Protein AF-A0A6G2DPI1-F1 (afdb_monomer)

pLDDT: mean 90.03, std 9.77, range [59.72, 97.75]

Mean predicted aligned error: 3.91 Å

Nearest PDB structures (foldseek):
  6oyc-assembly2_B  TM=9.496E-01  e=3.171E-04  Streptococcus agalactiae 2603V/R
  2p1a-assembly1_B  TM=3.253E-01  e=4.816E+00  Bacillus cereus ATCC 10987
  7kzi-assembly2_B  TM=3.869E-01  e=9.428E+00  Escherichia coli K-12
  7a1g-assembly1_H  TM=2.321E-01  e=6.024E+00  Saccharomyces cerevisiae S288C

Solvent-accessible surface area (backbone atoms only — not comparable to full-atom values): 5007 Å² total; per-residue (Å²): 83,72,58,78,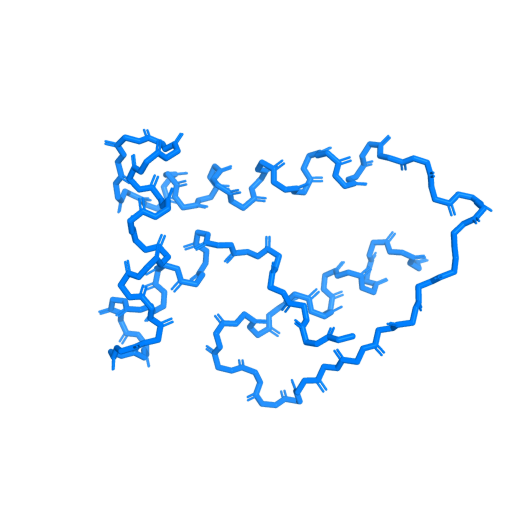57,36,50,17,56,22,26,56,35,22,76,76,78,37,84,76,60,31,71,64,33,42,52,53,38,36,74,74,62,71,42,86,47,74,65,38,22,50,50,50,22,43,58,47,48,57,54,59,74,68,54,89,56,92,89,62,84,85,78,80,42,73,60,92,86,35,84,58,40,68,55,32,62,61,54,51,49,67,70,78,105

Secondary structure (DSSP, 8-state):
------HHHHHHHHHHT-TTS-HHHHHHHHHHHS--SHHHHHHHHHHHHHHHTTS--TT--------TT-SS-TTHHHHHHHHH-

Sequence (85 aa):
GKPLANLGTIASRGRLDAPGVSNLAFDCLIHHTGGTSSQDMTELDQRFWKIFKQANFSKTTFGLSYMKDEEMDPQAYEQLVSYLC

InterPro domains:
  IPR022267 Accessory Sec system protein Asp2 [PF16929] (1-84)

Organism: Streptococcus pneumoniae (NCBI:txid1313)

Foldseek 3Di:
DADDLQLLQLLVCCVPPNVPSDPPSVVVLCVPQVDNDNVSSVVSSVVRVVVVLPDDCVPPDDDDDHDCPDSRHNCRVVVVVVRVD

Structure (mmCIF, N/CA/C/O backbone):
data_AF-A0A6G2DPI1-F1
#
_entry.id   AF-A0A6G2DPI1-F1
#
loop_
_atom_site.group_PDB
_atom_site.id
_atom_site.type_symbol
_atom_site.label_atom_id
_atom_site.label_alt_id
_atom_site.label_comp_id
_atom_site.label_asym_id
_atom_site.label_entity_id
_atom_site.label_seq_id
_atom_site.pdbx_PDB_ins_code
_atom_site.Cartn_x
_atom_site.Cartn_y
_atom_site.Cartn_z
_atom_site.occupancy
_atom_site.B_iso_or_equiv
_atom_site.auth_seq_id
_atom_site.auth_comp_id
_atom_site.auth_asym_id
_atom_site.auth_atom_id
_atom_site.pdbx_PDB_model_num
ATOM 1 N N . GLY A 1 1 ? -14.670 -0.688 2.520 1.00 83.62 1 GLY A N 1
ATOM 2 C CA . GLY A 1 1 ? -14.492 -0.647 1.054 1.00 83.62 1 GLY A CA 1
ATOM 3 C C . GLY A 1 1 ? -13.133 -1.218 0.713 1.00 83.62 1 GLY A C 1
ATOM 4 O O . GLY A 1 1 ? -12.278 -1.153 1.585 1.00 83.62 1 GLY A O 1
ATOM 5 N N . LYS A 1 2 ? -12.945 -1.737 -0.510 1.00 87.62 2 LYS A N 1
ATOM 6 C CA . LYS A 1 2 ? -11.684 -2.313 -1.018 1.00 87.62 2 LYS A CA 1
ATOM 7 C C . LYS A 1 2 ? -10.512 -1.330 -0.821 1.00 87.62 2 LYS A C 1
ATOM 9 O O . LYS A 1 2 ? -10.483 -0.315 -1.518 1.00 87.62 2 LYS A O 1
ATOM 14 N N . PRO A 1 3 ? -9.605 -1.567 0.142 1.00 91.44 3 PRO A N 1
ATOM 15 C CA . PRO A 1 3 ? -8.540 -0.621 0.443 1.00 91.44 3 PRO A CA 1
ATOM 16 C C . PRO A 1 3 ? -7.450 -0.664 -0.632 1.00 91.44 3 PRO A C 1
ATOM 18 O O . PRO A 1 3 ? -7.093 -1.739 -1.099 1.00 91.44 3 PRO A O 1
ATOM 21 N N . LEU A 1 4 ? -6.917 0.508 -0.984 1.00 92.81 4 LEU A N 1
ATOM 22 C CA . LEU A 1 4 ? -5.729 0.686 -1.822 1.00 92.81 4 LEU A CA 1
ATOM 23 C C . LEU A 1 4 ? -4.777 1.601 -1.049 1.00 92.81 4 LEU A C 1
ATOM 25 O O . LEU A 1 4 ? -4.950 2.821 -1.039 1.00 92.81 4 LEU A O 1
ATOM 29 N N . ALA A 1 5 ? -3.853 0.997 -0.312 1.00 95.31 5 ALA A N 1
ATOM 30 C CA . ALA A 1 5 ? -2.958 1.679 0.622 1.00 95.31 5 ALA A CA 1
ATOM 31 C C . ALA A 1 5 ? -1.527 1.802 0.074 1.00 95.31 5 ALA A C 1
ATOM 33 O O . ALA A 1 5 ? -0.769 2.657 0.531 1.00 95.31 5 ALA A O 1
ATOM 34 N N . ASN A 1 6 ? -1.179 0.978 -0.917 1.00 95.62 6 ASN A N 1
ATOM 35 C CA . ASN A 1 6 ? 0.169 0.819 -1.445 1.00 95.62 6 ASN A CA 1
ATOM 36 C C . ASN A 1 6 ? 0.234 1.210 -2.933 1.00 95.62 6 ASN A C 1
ATOM 38 O O . ASN A 1 6 ? 0.344 0.362 -3.821 1.00 95.62 6 ASN A O 1
ATOM 42 N N . LEU A 1 7 ? 0.138 2.509 -3.235 1.00 94.25 7 LEU A N 1
ATOM 43 C CA . LEU A 1 7 ?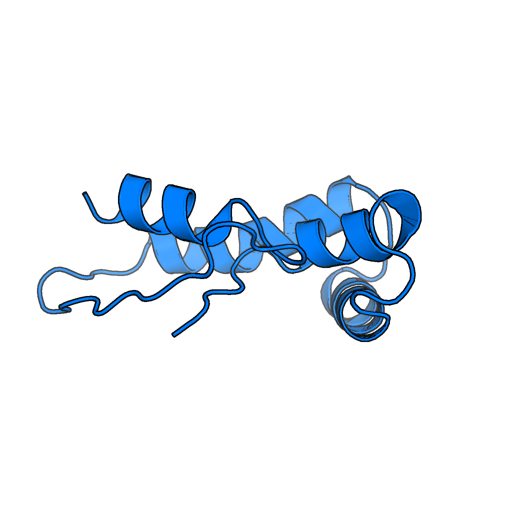 0.172 3.012 -4.618 1.00 94.25 7 LEU A CA 1
ATOM 44 C C . LEU A 1 7 ? 1.485 2.706 -5.357 1.00 94.25 7 LEU A C 1
ATOM 46 O O . LEU A 1 7 ? 1.456 2.458 -6.563 1.00 94.25 7 LEU A O 1
ATOM 50 N N . GLY A 1 8 ? 2.620 2.696 -4.663 1.00 94.38 8 GLY A N 1
ATOM 51 C CA . GLY A 1 8 ? 3.904 2.289 -5.221 1.00 94.38 8 GLY A CA 1
ATOM 52 C C . GLY A 1 8 ? 3.944 0.799 -5.548 1.00 94.38 8 GLY A C 1
ATOM 53 O O . GLY A 1 8 ? 4.405 0.421 -6.627 1.00 94.38 8 GLY A O 1
ATOM 54 N N . THR A 1 9 ? 3.382 -0.045 -4.680 1.00 92.94 9 THR A N 1
ATOM 55 C CA . THR A 1 9 ? 3.200 -1.477 -4.970 1.00 92.94 9 THR A CA 1
ATOM 56 C C . THR A 1 9 ? 2.272 -1.697 -6.170 1.00 92.94 9 THR A C 1
ATOM 58 O O . THR A 1 9 ? 2.612 -2.478 -7.061 1.00 92.94 9 THR A O 1
ATOM 61 N N . ILE A 1 10 ? 1.149 -0.974 -6.259 1.00 92.75 10 ILE A N 1
ATOM 62 C CA . ILE A 1 10 ? 0.233 -1.043 -7.414 1.00 92.75 10 ILE A CA 1
ATOM 63 C C . ILE A 1 10 ? 0.964 -0.636 -8.707 1.00 92.75 10 ILE A C 1
ATOM 65 O O . ILE A 1 10 ? 0.861 -1.336 -9.716 1.00 92.75 10 ILE A O 1
ATOM 69 N N . ALA A 1 11 ? 1.756 0.444 -8.678 1.00 90.75 11 ALA A N 1
ATOM 70 C CA . ALA A 1 11 ? 2.566 0.866 -9.823 1.00 90.75 11 ALA A CA 1
ATOM 71 C C . ALA A 1 11 ? 3.576 -0.220 -10.237 1.00 90.75 11 ALA A C 1
ATOM 73 O O . ALA A 1 11 ? 3.661 -0.572 -11.412 1.00 90.75 11 ALA A O 1
ATOM 74 N N . SER A 1 12 ? 4.287 -0.827 -9.281 1.00 88.12 12 SER A N 1
ATOM 75 C CA . SER A 1 12 ? 5.215 -1.938 -9.551 1.00 88.12 12 SER A CA 1
ATOM 76 C C . SER A 1 12 ? 4.533 -3.098 -10.291 1.00 88.12 12 SER A C 1
ATOM 78 O O . SER A 1 12 ? 5.023 -3.579 -11.318 1.00 88.12 12 SER A O 1
ATOM 80 N N . ARG A 1 13 ? 3.347 -3.497 -9.817 1.00 84.19 13 ARG A N 1
ATOM 81 C CA . ARG A 1 13 ? 2.568 -4.613 -10.375 1.00 84.19 13 ARG A CA 1
ATOM 82 C C . ARG A 1 13 ? 2.025 -4.319 -11.769 1.00 84.19 13 ARG A C 1
ATOM 84 O O . ARG A 1 13 ? 2.038 -5.213 -12.614 1.00 84.19 13 ARG A O 1
ATOM 91 N N . GLY A 1 14 ? 1.632 -3.073 -12.043 1.00 75.56 14 GLY A N 1
ATOM 92 C CA . GLY A 1 14 ? 1.175 -2.641 -13.368 1.00 75.56 14 GLY A CA 1
ATOM 93 C C . GLY A 1 14 ? 2.211 -2.844 -14.484 1.00 75.56 14 GLY A C 1
ATOM 94 O O . GLY A 1 14 ? 1.836 -2.954 -15.650 1.00 75.56 14 GLY A O 1
ATOM 95 N N . ARG A 1 15 ? 3.506 -2.937 -14.140 1.00 68.38 15 ARG A N 1
ATOM 96 C CA . ARG A 1 15 ? 4.604 -3.178 -15.091 1.00 68.38 15 ARG A CA 1
ATOM 97 C C . ARG A 1 15 ? 4.895 -4.659 -15.354 1.00 68.38 15 ARG A C 1
ATOM 99 O O . ARG A 1 15 ? 5.329 -4.976 -16.459 1.00 68.38 15 ARG A O 1
ATOM 106 N N . LEU A 1 16 ? 4.737 -5.532 -14.356 1.00 64.44 16 LEU A N 1
ATOM 107 C CA . LEU A 1 16 ? 5.239 -6.918 -14.396 1.00 64.44 16 LEU A CA 1
ATOM 108 C C . LEU A 1 16 ? 4.139 -7.980 -14.278 1.00 64.44 16 LEU A C 1
ATOM 110 O O . LEU A 1 16 ? 4.159 -8.950 -15.031 1.00 64.44 16 LEU A O 1
ATOM 114 N N . ASP A 1 17 ? 3.185 -7.787 -13.366 1.00 59.72 17 ASP A N 1
ATOM 115 C CA . ASP A 1 17 ? 2.277 -8.852 -12.917 1.00 59.72 17 ASP A CA 1
ATOM 116 C C . ASP A 1 17 ? 0.865 -8.717 -13.491 1.00 59.72 17 ASP A C 1
ATOM 118 O O . ASP A 1 17 ? 0.152 -9.709 -13.629 1.00 59.72 17 ASP A O 1
ATOM 122 N N . ALA A 1 18 ? 0.444 -7.494 -13.818 1.00 64.88 18 ALA A N 1
ATOM 123 C CA . ALA A 1 18 ? -0.890 -7.234 -14.337 1.00 64.88 18 ALA A CA 1
ATOM 124 C C . ALA A 1 18 ? -0.880 -6.041 -15.315 1.00 64.88 18 ALA A C 1
ATOM 126 O O . ALA A 1 18 ? -1.228 -4.914 -14.941 1.00 64.88 18 ALA A O 1
ATOM 127 N N . PRO A 1 19 ? -0.462 -6.265 -16.579 1.00 61.06 19 PRO A N 1
ATOM 128 C CA . PRO A 1 19 ? -0.431 -5.228 -17.605 1.00 61.06 19 PRO A CA 1
ATOM 129 C C . PRO A 1 19 ? -1.844 -4.663 -17.811 1.00 61.06 19 PRO A C 1
ATOM 131 O O . PRO A 1 19 ? -2.732 -5.354 -18.303 1.00 61.06 19 PRO A O 1
ATOM 134 N N . GLY A 1 20 ? -2.068 -3.415 -17.393 1.00 60.22 20 GLY A N 1
ATOM 135 C CA . GLY A 1 20 ? -3.381 -2.751 -17.422 1.00 60.22 20 GLY A CA 1
ATOM 136 C C . GLY A 1 20 ? -3.925 -2.341 -16.051 1.00 60.22 20 GLY A C 1
ATOM 137 O O . GLY A 1 20 ? -4.827 -1.508 -15.985 1.00 60.22 20 GLY A O 1
ATOM 138 N N . VAL A 1 21 ? -3.338 -2.832 -14.955 1.00 62.47 21 VAL A N 1
ATOM 139 C CA . VAL A 1 21 ? -3.826 -2.607 -13.579 1.00 62.47 21 VAL A CA 1
ATOM 140 C C . VAL A 1 21 ? -3.339 -1.292 -12.952 1.00 62.47 21 VAL A C 1
ATOM 142 O O . VAL A 1 21 ? -3.439 -1.109 -11.750 1.00 62.47 21 VAL A O 1
ATOM 145 N N . SER A 1 22 ? -2.905 -0.327 -13.776 1.00 63.47 22 SER A N 1
ATOM 146 C CA . SER A 1 22 ? -3.131 1.123 -13.590 1.00 63.47 22 SER A CA 1
ATOM 147 C C . SER A 1 22 ? -1.929 1.944 -14.063 1.00 63.47 22 SER A C 1
ATOM 149 O O . SER A 1 22 ? -0.997 2.209 -13.305 1.00 63.47 22 SER A O 1
ATOM 151 N N . ASN A 1 23 ? -1.988 2.439 -15.303 1.00 77.06 23 ASN A N 1
ATOM 152 C CA . ASN A 1 23 ? -1.109 3.531 -15.750 1.00 77.06 23 ASN A CA 1
ATOM 153 C C . ASN A 1 23 ? -1.240 4.758 -14.828 1.00 77.06 23 ASN A C 1
ATOM 155 O O . ASN A 1 23 ? -0.262 5.447 -14.567 1.00 77.06 23 ASN A O 1
ATOM 159 N N . LEU A 1 24 ? -2.427 4.959 -14.245 1.00 82.75 24 LEU A N 1
ATOM 160 C CA . LEU A 1 24 ? -2.692 6.032 -13.293 1.00 82.75 24 LEU A CA 1
ATOM 161 C C . LEU A 1 24 ? -1.831 5.915 -12.020 1.00 82.75 24 LEU A C 1
ATOM 163 O O . LEU A 1 24 ? -1.405 6.934 -11.486 1.00 82.75 24 LEU A O 1
ATOM 167 N N . ALA A 1 25 ? -1.522 4.705 -11.537 1.00 88.38 25 ALA A N 1
ATOM 168 C CA . ALA A 1 25 ? -0.632 4.533 -10.386 1.00 88.38 25 ALA A CA 1
ATOM 169 C C . ALA A 1 25 ? 0.811 4.952 -10.719 1.00 88.38 25 ALA A C 1
ATOM 171 O O . ALA A 1 25 ? 1.486 5.536 -9.873 1.00 88.38 25 ALA A O 1
ATOM 172 N N . PHE A 1 26 ? 1.259 4.726 -11.960 1.00 89.81 26 PHE A N 1
ATOM 173 C CA . PHE A 1 26 ? 2.537 5.245 -12.455 1.00 89.81 26 PHE A CA 1
ATOM 174 C C . PHE A 1 26 ? 2.542 6.769 -12.570 1.00 89.81 26 PHE A C 1
ATOM 176 O O . PHE A 1 26 ? 3.519 7.396 -12.164 1.00 89.81 26 PHE A O 1
ATOM 183 N N . ASP A 1 27 ? 1.457 7.369 -13.057 1.00 90.75 27 ASP A N 1
ATOM 184 C CA . ASP A 1 27 ? 1.333 8.828 -13.111 1.00 90.75 27 ASP A CA 1
ATOM 185 C C . ASP A 1 27 ? 1.389 9.435 -11.700 1.00 90.75 27 ASP A C 1
ATOM 187 O O . ASP A 1 27 ? 2.116 10.402 -11.465 1.00 90.75 27 ASP A O 1
ATOM 191 N N . CYS A 1 28 ? 0.690 8.834 -10.728 1.00 92.75 28 CYS A N 1
ATOM 192 C CA . CYS A 1 28 ? 0.763 9.232 -9.320 1.00 92.75 28 CYS A CA 1
ATOM 193 C C . CYS A 1 28 ? 2.169 9.056 -8.731 1.00 92.75 28 CYS A C 1
ATOM 195 O O . CYS A 1 28 ? 2.612 9.915 -7.967 1.00 92.75 28 CYS A O 1
ATOM 197 N N . LEU A 1 29 ? 2.867 7.971 -9.081 1.00 94.25 29 LEU A N 1
ATOM 198 C CA . LEU A 1 29 ? 4.249 7.733 -8.676 1.00 94.25 29 LEU A CA 1
ATOM 199 C C . LEU A 1 29 ? 5.158 8.854 -9.171 1.00 94.25 29 LEU A C 1
ATOM 201 O O . LEU A 1 29 ? 5.729 9.570 -8.353 1.00 94.25 29 LEU A O 1
ATOM 205 N N . ILE A 1 30 ? 5.197 9.082 -10.485 1.00 93.81 30 ILE A N 1
ATOM 206 C CA . ILE A 1 30 ? 6.026 10.125 -11.103 1.00 93.81 30 ILE A CA 1
ATOM 207 C C . ILE A 1 30 ? 5.672 11.503 -10.537 1.00 93.81 30 ILE A C 1
ATOM 209 O O . ILE A 1 30 ? 6.564 12.288 -10.223 1.00 93.81 30 ILE A O 1
ATOM 213 N N . HIS A 1 31 ? 4.384 11.799 -10.358 1.00 95.88 31 HIS A N 1
ATOM 214 C CA . HIS A 1 31 ? 3.940 13.074 -9.803 1.00 95.88 31 HIS A CA 1
ATOM 215 C C . HIS A 1 31 ? 4.434 13.311 -8.366 1.00 95.88 31 HIS A C 1
ATOM 217 O O . HIS A 1 31 ? 4.695 14.454 -7.989 1.00 95.88 31 HIS A O 1
ATOM 223 N N . HIS A 1 32 ? 4.549 12.260 -7.551 1.00 95.38 32 HIS A N 1
ATOM 224 C CA . HIS A 1 32 ? 4.889 12.393 -6.135 1.00 95.38 32 HIS A CA 1
ATOM 225 C C . HIS A 1 32 ? 6.364 12.189 -5.802 1.00 95.38 32 HIS A C 1
ATOM 227 O O . HIS A 1 32 ? 6.814 12.772 -4.818 1.00 95.38 32 HIS A O 1
ATOM 233 N N . THR A 1 33 ? 7.099 11.405 -6.586 1.00 96.12 33 THR A N 1
ATOM 234 C CA . THR A 1 33 ? 8.511 11.082 -6.318 1.00 96.12 33 THR A CA 1
ATOM 235 C C . THR A 1 33 ? 9.453 11.616 -7.395 1.00 96.12 33 THR A C 1
ATOM 237 O O . THR A 1 33 ? 10.650 11.747 -7.163 1.00 96.12 33 THR A O 1
ATOM 240 N N . GLY A 1 34 ? 8.933 11.945 -8.583 1.00 95.00 34 GLY A N 1
ATOM 241 C CA . GLY A 1 34 ? 9.736 12.339 -9.742 1.00 95.00 34 GLY A CA 1
ATOM 242 C C . GLY A 1 34 ? 10.460 11.177 -10.432 1.00 95.00 34 GLY A C 1
ATOM 243 O O . GLY A 1 34 ? 11.188 11.415 -11.395 1.00 95.00 34 GLY A O 1
ATOM 244 N N . GLY A 1 35 ? 10.265 9.935 -9.976 1.00 93.69 35 GLY A N 1
ATOM 245 C CA . GLY A 1 35 ? 10.980 8.756 -10.463 1.00 93.69 35 GLY A CA 1
ATOM 246 C C . GLY A 1 35 ? 10.107 7.503 -10.555 1.00 93.69 35 GLY A C 1
ATOM 247 O O . GLY A 1 35 ? 8.935 7.501 -10.188 1.00 93.69 35 GLY A O 1
ATOM 248 N N . THR A 1 36 ? 10.678 6.422 -11.089 1.00 92.00 36 THR A N 1
ATOM 249 C CA . THR A 1 36 ? 9.992 5.130 -11.297 1.00 92.00 36 THR A CA 1
ATOM 250 C C . THR A 1 36 ? 10.786 3.937 -10.757 1.00 92.00 36 THR A C 1
ATOM 252 O O . THR A 1 36 ? 10.588 2.800 -11.194 1.00 92.00 36 THR A O 1
ATOM 255 N N . SER A 1 37 ? 11.754 4.184 -9.877 1.00 93.69 37 SER A N 1
ATOM 256 C CA . SER A 1 37 ? 12.568 3.144 -9.253 1.00 93.69 37 SER A CA 1
ATOM 257 C C . SER A 1 37 ? 11.794 2.411 -8.151 1.00 93.69 37 SER A C 1
ATOM 259 O O . SER A 1 37 ? 10.787 2.896 -7.636 1.00 93.69 37 SER A O 1
ATOM 261 N N . SER A 1 38 ? 12.291 1.248 -7.725 1.00 92.44 38 SER A N 1
ATOM 262 C CA . SER A 1 38 ? 11.724 0.538 -6.569 1.00 92.44 38 SER A CA 1
ATOM 263 C C . SER A 1 38 ? 11.813 1.358 -5.274 1.00 92.44 38 SER A C 1
ATOM 265 O O . SER A 1 38 ? 10.980 1.194 -4.381 1.00 92.44 38 SER A O 1
ATOM 267 N N . GLN A 1 39 ? 12.805 2.251 -5.170 1.00 96.94 39 GLN A N 1
ATOM 268 C CA . GLN A 1 39 ? 12.919 3.185 -4.052 1.00 96.94 39 GLN A CA 1
ATOM 269 C C . GLN A 1 39 ? 11.773 4.199 -4.077 1.00 96.94 39 GLN A C 1
ATOM 271 O O . GLN A 1 39 ? 11.127 4.383 -3.051 1.00 96.94 39 GLN A O 1
ATOM 276 N N . ASP A 1 40 ? 11.467 4.768 -5.245 1.00 96.50 40 ASP A N 1
ATOM 277 C CA . ASP A 1 40 ? 10.339 5.690 -5.426 1.00 96.50 40 ASP A CA 1
ATOM 278 C C . ASP A 1 40 ? 9.006 5.015 -5.063 1.00 96.50 40 ASP A C 1
ATOM 280 O O . ASP A 1 40 ? 8.166 5.581 -4.367 1.00 96.50 40 ASP A O 1
ATOM 284 N N . MET A 1 41 ? 8.816 3.763 -5.489 1.00 94.56 41 MET A N 1
ATOM 285 C CA . MET A 1 41 ? 7.617 2.983 -5.155 1.00 94.56 41 MET A CA 1
ATOM 286 C C . MET A 1 41 ? 7.491 2.781 -3.641 1.00 94.56 41 MET A C 1
ATOM 288 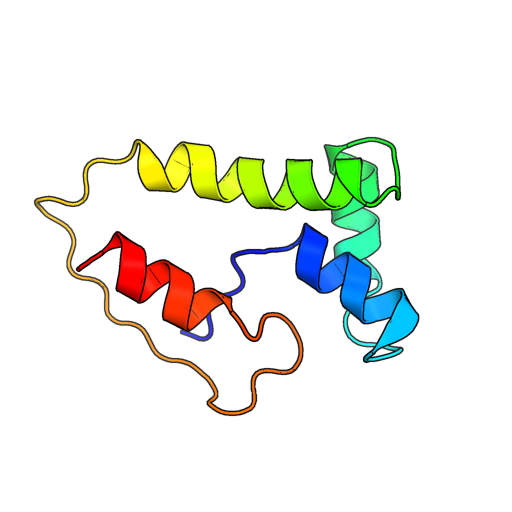O O . MET A 1 41 ? 6.437 3.028 -3.057 1.00 94.56 41 MET A O 1
ATOM 292 N N . THR A 1 42 ? 8.591 2.398 -2.990 1.00 96.75 42 THR A N 1
ATOM 293 C CA . THR A 1 42 ? 8.623 2.232 -1.532 1.00 96.75 42 THR A CA 1
ATOM 294 C C . THR A 1 42 ? 8.338 3.555 -0.823 1.00 96.75 42 THR A C 1
ATOM 296 O O . THR A 1 42 ? 7.586 3.583 0.149 1.00 96.75 42 THR A O 1
ATOM 299 N N . GLU A 1 43 ? 8.906 4.660 -1.306 1.00 97.69 43 GLU A N 1
ATOM 300 C CA . GLU A 1 43 ? 8.672 5.995 -0.759 1.00 97.69 43 GLU A CA 1
ATOM 301 C C . GLU A 1 43 ? 7.191 6.382 -0.822 1.00 97.69 43 GLU A C 1
ATOM 303 O O . GLU A 1 43 ? 6.636 6.857 0.176 1.00 97.69 43 GLU A O 1
ATOM 308 N N . LEU A 1 44 ? 6.528 6.129 -1.954 1.00 96.88 44 LEU A N 1
ATOM 309 C CA . LEU A 1 44 ? 5.111 6.434 -2.113 1.00 96.88 44 LEU A CA 1
ATOM 310 C C . LEU A 1 44 ? 4.231 5.622 -1.151 1.00 96.88 44 LEU A C 1
ATOM 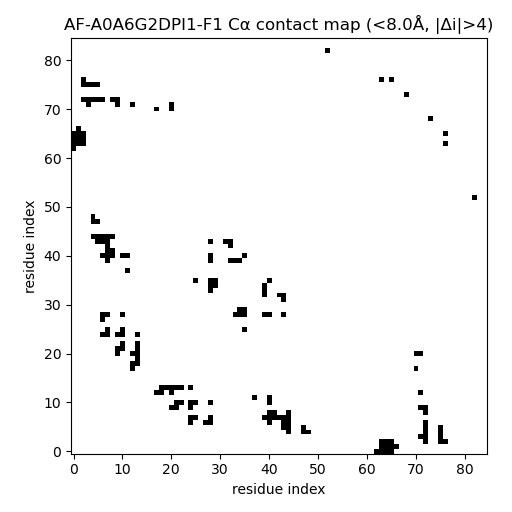312 O O . LEU A 1 44 ? 3.339 6.198 -0.523 1.00 96.88 44 LEU A O 1
ATOM 316 N N . ASP A 1 45 ? 4.508 4.329 -0.971 1.00 97.38 45 ASP A N 1
ATOM 317 C CA . ASP A 1 45 ? 3.797 3.496 0.012 1.00 97.38 45 ASP A CA 1
ATOM 318 C C . ASP A 1 45 ? 4.026 4.022 1.438 1.00 97.38 45 ASP A C 1
ATOM 320 O O . ASP A 1 45 ? 3.089 4.197 2.227 1.00 97.38 45 ASP A O 1
ATOM 324 N N . GLN A 1 46 ? 5.276 4.360 1.773 1.00 97.62 46 GLN A N 1
ATOM 325 C CA . GLN A 1 46 ? 5.614 4.908 3.088 1.00 97.62 46 GLN A CA 1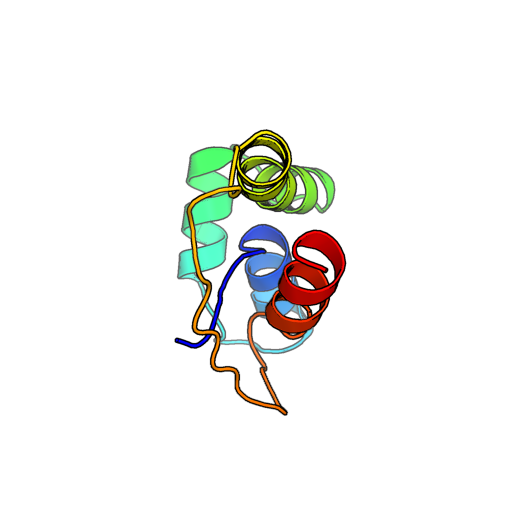
ATOM 326 C C . GLN A 1 46 ? 4.962 6.262 3.355 1.00 97.62 46 GLN A C 1
ATOM 328 O O . GLN A 1 46 ? 4.704 6.584 4.516 1.00 97.62 46 GLN A O 1
ATOM 333 N N . ARG A 1 47 ? 4.647 7.054 2.329 1.00 96.31 47 ARG A N 1
ATOM 334 C CA . ARG A 1 47 ? 3.946 8.328 2.515 1.00 96.31 47 ARG A CA 1
ATOM 335 C C . ARG A 1 47 ? 2.573 8.135 3.160 1.00 96.31 47 ARG A C 1
ATOM 337 O O . ARG A 1 47 ? 2.238 8.885 4.078 1.00 96.31 47 ARG A O 1
ATOM 344 N N . PHE A 1 48 ? 1.815 7.124 2.733 1.00 97.00 48 PHE A N 1
ATOM 345 C CA . PHE A 1 48 ? 0.556 6.748 3.383 1.00 97.00 48 PHE A CA 1
ATOM 346 C C . PHE A 1 48 ? 0.818 6.190 4.787 1.00 97.00 48 PHE A C 1
ATOM 348 O O . PHE A 1 48 ? 0.304 6.716 5.780 1.00 97.00 48 PHE A O 1
ATOM 355 N N . TRP A 1 49 ? 1.669 5.164 4.885 1.00 97.75 49 TRP A N 1
ATOM 356 C CA . TRP A 1 49 ? 1.866 4.434 6.137 1.00 97.75 49 TRP A CA 1
ATOM 357 C C . TRP A 1 49 ? 2.478 5.279 7.247 1.00 97.75 49 TRP A C 1
ATOM 359 O O . TRP A 1 49 ? 2.120 5.094 8.404 1.00 97.75 49 TRP A O 1
ATOM 369 N N . LYS A 1 50 ? 3.356 6.235 6.940 1.00 97.56 50 LYS A N 1
ATOM 370 C CA . LYS A 1 50 ? 3.936 7.135 7.944 1.00 97.56 50 LYS A CA 1
ATOM 371 C C . LYS A 1 50 ? 2.862 7.976 8.631 1.00 97.56 50 LYS A C 1
ATOM 373 O O . LYS A 1 50 ? 2.898 8.112 9.848 1.00 97.56 50 LYS A O 1
ATOM 378 N N . ILE A 1 51 ? 1.910 8.511 7.867 1.00 97.00 51 ILE A N 1
ATOM 379 C CA . ILE A 1 51 ? 0.810 9.317 8.413 1.00 97.00 51 ILE A CA 1
ATOM 380 C C . ILE A 1 51 ? -0.169 8.414 9.159 1.00 97.00 51 ILE A C 1
ATOM 382 O O . ILE A 1 51 ? -0.516 8.696 10.304 1.00 97.00 51 ILE A O 1
ATOM 386 N N . PHE A 1 52 ? -0.567 7.301 8.538 1.00 97.06 52 PHE A N 1
ATOM 387 C CA . PHE A 1 52 ? -1.502 6.352 9.134 1.00 97.06 52 PHE A CA 1
ATOM 388 C C . PHE A 1 52 ? -0.982 5.818 10.474 1.00 97.06 52 PHE A C 1
ATOM 390 O O . PHE A 1 52 ? -1.707 5.833 11.462 1.00 97.06 52 PHE A O 1
ATOM 397 N N . LYS A 1 53 ? 0.304 5.450 10.547 1.00 96.19 53 LYS A N 1
ATOM 398 C CA . LYS A 1 53 ? 0.922 4.894 11.760 1.00 96.19 53 LYS A CA 1
ATOM 399 C C . LYS A 1 53 ? 1.156 5.905 12.888 1.00 96.19 53 LYS A C 1
ATOM 401 O O . LYS A 1 53 ? 1.497 5.512 14.001 1.00 96.19 53 LYS A O 1
ATOM 406 N N . GLN A 1 54 ? 1.044 7.197 12.600 1.00 96.81 54 GLN A N 1
ATOM 407 C CA . GLN A 1 54 ? 1.178 8.274 13.587 1.00 96.81 54 GLN A CA 1
ATOM 408 C C . GLN A 1 54 ? -0.183 8.807 14.047 1.00 96.81 54 GLN A C 1
ATOM 410 O O . GLN A 1 54 ? -0.253 9.575 15.007 1.00 96.81 54 GLN A O 1
ATOM 415 N N . ALA A 1 55 ? -1.262 8.427 13.365 1.00 95.75 55 ALA A N 1
ATOM 416 C CA . ALA A 1 55 ? -2.599 8.890 13.679 1.00 95.75 55 ALA A CA 1
ATOM 417 C C . ALA A 1 55 ? -3.147 8.214 14.944 1.00 95.75 55 ALA A C 1
ATOM 419 O O . ALA A 1 55 ? -2.887 7.048 15.234 1.00 95.75 55 ALA A O 1
ATOM 420 N N . ASN A 1 56 ? -3.950 8.959 15.703 1.00 95.75 56 ASN A N 1
ATOM 421 C CA . ASN A 1 56 ? -4.648 8.428 16.865 1.00 95.75 56 ASN A CA 1
ATOM 422 C C . ASN A 1 56 ? -6.032 7.908 16.457 1.00 95.75 56 ASN A C 1
ATOM 424 O O . ASN A 1 56 ? -6.946 8.693 16.203 1.00 95.75 56 ASN A O 1
ATOM 428 N N . PHE A 1 57 ? -6.196 6.586 16.474 1.00 95.81 57 PHE A N 1
ATOM 429 C CA . PHE A 1 57 ? -7.455 5.919 16.141 1.00 95.81 57 PHE A CA 1
ATOM 430 C C . PHE A 1 57 ? -8.284 5.476 17.354 1.00 95.81 57 PHE A C 1
ATOM 432 O O . PHE A 1 57 ? -9.279 4.780 17.180 1.00 95.81 57 PHE A O 1
ATOM 439 N N . SER A 1 58 ? -7.959 5.924 18.573 1.00 95.62 58 SER A N 1
ATOM 440 C CA . SER A 1 58 ? -8.651 5.510 19.816 1.00 95.62 58 SER A CA 1
ATOM 441 C C . SER A 1 58 ? -10.173 5.719 19.824 1.00 95.62 58 SER A C 1
ATOM 443 O O . SER A 1 58 ? -10.875 5.079 20.602 1.00 95.62 58 SER A O 1
ATOM 445 N N . LYS A 1 59 ? -10.696 6.611 18.972 1.00 96.75 59 LYS A N 1
ATOM 446 C CA . LYS A 1 59 ? -12.136 6.887 18.816 1.00 96.75 59 LYS A CA 1
ATOM 447 C C . LYS A 1 59 ? -12.680 6.530 17.429 1.00 96.75 59 LYS A C 1
ATOM 449 O O . LYS A 1 59 ? -13.728 7.033 17.038 1.00 96.75 59 LYS A O 1
ATOM 454 N N . THR A 1 60 ? -11.961 5.706 16.670 1.00 96.81 60 THR A N 1
ATOM 455 C CA . THR A 1 60 ? -12.330 5.328 15.300 1.00 96.81 60 THR A CA 1
ATOM 456 C C . THR A 1 60 ? -12.651 3.842 15.240 1.00 96.81 60 THR A C 1
ATOM 458 O O . THR A 1 60 ? -11.866 3.012 15.683 1.00 96.81 60 THR A O 1
ATOM 461 N N . THR A 1 61 ? -13.802 3.493 14.668 1.00 95.44 61 THR A N 1
ATOM 462 C CA . THR A 1 61 ? -14.147 2.107 14.325 1.00 95.44 61 THR A CA 1
ATOM 463 C C . THR A 1 61 ? -13.972 1.913 12.824 1.00 95.44 61 THR A C 1
ATOM 465 O O . THR A 1 61 ? -14.574 2.640 12.035 1.00 95.44 61 THR A O 1
ATOM 468 N N . PHE A 1 62 ? -13.160 0.935 12.423 1.00 94.44 62 PHE A N 1
ATOM 469 C CA . PHE A 1 62 ? -12.913 0.635 11.014 1.00 94.44 62 PHE A CA 1
ATOM 470 C C . PHE A 1 62 ? -13.831 -0.483 10.515 1.00 94.44 62 PHE A C 1
ATOM 472 O O . PHE A 1 62 ? -13.689 -1.640 10.898 1.00 94.44 62 PHE A O 1
ATOM 479 N N . GLY A 1 63 ? -14.750 -0.141 9.611 1.00 94.38 63 GLY A N 1
ATOM 480 C CA . GLY A 1 63 ? -15.491 -1.113 8.805 1.00 94.38 63 GLY A CA 1
ATOM 481 C C . GLY A 1 63 ? -14.738 -1.423 7.511 1.00 94.38 63 GLY A C 1
ATOM 482 O O . GLY A 1 63 ? -14.863 -0.688 6.528 1.00 94.38 63 GLY A O 1
ATOM 483 N N . LEU A 1 64 ? -13.947 -2.497 7.501 1.00 92.75 64 LEU A N 1
ATOM 484 C CA . LEU A 1 64 ? -13.162 -2.905 6.333 1.00 92.75 64 LEU A CA 1
ATOM 485 C C . LEU A 1 64 ? -13.895 -3.976 5.519 1.00 92.75 64 LEU A C 1
ATOM 487 O O . LEU A 1 64 ? -14.481 -4.907 6.062 1.00 92.75 64 LEU A O 1
ATOM 491 N N . SER A 1 65 ? -13.829 -3.849 4.197 1.00 93.38 65 SER A N 1
ATOM 492 C CA . SER A 1 65 ? -14.243 -4.891 3.257 1.00 93.38 65 SER A CA 1
ATOM 493 C C . SER A 1 65 ? -13.158 -5.028 2.202 1.00 93.38 65 SER A C 1
ATOM 495 O O . SER A 1 65 ? -12.579 -4.023 1.799 1.00 93.38 65 SER A O 1
ATOM 497 N N . TYR A 1 66 ? -12.859 -6.248 1.775 1.00 93.06 66 TYR A N 1
ATOM 498 C CA . TYR A 1 66 ? -11.780 -6.521 0.830 1.00 93.06 66 TYR A CA 1
ATOM 499 C C . TYR A 1 66 ? -12.190 -7.630 -0.137 1.00 93.06 66 TYR A C 1
ATOM 501 O O . TYR A 1 66 ? -13.130 -8.379 0.135 1.00 93.06 66 TYR A O 1
ATOM 509 N N . MET A 1 67 ? -11.504 -7.704 -1.276 1.00 90.81 67 MET A N 1
ATOM 510 C CA . MET A 1 67 ? -11.607 -8.842 -2.183 1.00 90.81 67 MET A CA 1
ATOM 511 C C . MET A 1 67 ? -10.516 -9.837 -1.805 1.00 90.81 67 MET A C 1
ATOM 513 O O . MET A 1 67 ? -9.366 -9.441 -1.650 1.00 90.81 67 MET A O 1
ATOM 517 N N . LYS A 1 68 ? -10.881 -11.110 -1.625 1.00 88.00 68 LYS A N 1
ATOM 518 C CA . LYS A 1 68 ? -9.916 -12.156 -1.262 1.00 88.00 68 LYS A CA 1
ATOM 519 C C . LYS A 1 68 ? -8.804 -12.271 -2.310 1.00 88.00 68 LYS A C 1
ATOM 521 O O . LYS A 1 68 ? -7.638 -12.344 -1.951 1.00 88.00 68 LYS A O 1
ATOM 526 N N . ASP A 1 69 ? -9.191 -12.214 -3.580 1.00 87.38 69 ASP A N 1
ATOM 527 C CA . ASP A 1 69 ? -8.289 -12.248 -4.727 1.00 87.38 69 ASP A CA 1
ATOM 528 C C . ASP A 1 69 ? -8.080 -10.815 -5.255 1.00 87.38 69 ASP A C 1
ATOM 530 O O . ASP A 1 69 ? -8.505 -10.454 -6.351 1.00 87.38 69 ASP A O 1
ATOM 534 N N . GLU A 1 70 ? -7.511 -9.943 -4.417 1.00 87.19 70 GLU A N 1
ATOM 535 C CA . GLU A 1 70 ? -7.236 -8.548 -4.776 1.00 87.19 70 GLU A CA 1
ATOM 536 C C . GLU A 1 70 ? -6.007 -8.435 -5.689 1.00 87.19 70 GLU A C 1
ATOM 538 O O . GLU A 1 70 ? -4.868 -8.610 -5.262 1.00 87.19 70 GLU A O 1
ATOM 543 N N . GLU A 1 71 ? -6.230 -8.096 -6.957 1.00 83.25 71 GLU A N 1
ATOM 544 C CA . GLU A 1 71 ? -5.162 -8.059 -7.962 1.00 83.25 71 GLU A CA 1
ATOM 545 C C . GLU A 1 71 ? -4.278 -6.805 -7.878 1.00 83.25 71 GLU A C 1
ATOM 547 O O . GLU A 1 71 ? -3.083 -6.879 -8.199 1.00 83.25 71 GLU A O 1
ATOM 552 N N . MET A 1 72 ? -4.837 -5.667 -7.443 1.00 87.19 72 MET A N 1
ATOM 553 C CA . MET A 1 72 ? -4.131 -4.380 -7.447 1.00 87.19 72 MET A CA 1
ATOM 554 C C . MET A 1 72 ? -3.228 -4.242 -6.223 1.00 87.19 72 MET A C 1
ATOM 556 O O . MET A 1 72 ? -2.023 -4.043 -6.360 1.00 87.19 72 MET A O 1
ATOM 560 N N . ASP A 1 73 ? -3.816 -4.375 -5.034 1.00 91.81 73 ASP A N 1
ATOM 561 C CA . ASP A 1 73 ? -3.142 -4.192 -3.745 1.00 91.81 73 ASP A CA 1
ATOM 562 C C . ASP A 1 73 ? -3.413 -5.377 -2.802 1.00 91.81 73 ASP A C 1
ATOM 564 O O . ASP A 1 73 ? -4.180 -5.260 -1.840 1.00 91.81 73 ASP A O 1
ATOM 568 N N . PRO A 1 74 ? -2.819 -6.551 -3.088 1.00 89.44 74 PRO A N 1
ATOM 569 C CA . PRO A 1 74 ? -3.133 -7.796 -2.385 1.00 89.44 74 PRO A CA 1
ATOM 570 C C . PRO A 1 74 ? -2.838 -7.750 -0.881 1.00 89.44 74 PRO A C 1
ATOM 572 O O . PRO A 1 74 ? -3.405 -8.529 -0.123 1.00 89.44 74 PRO A O 1
ATOM 575 N N . GLN A 1 75 ? -1.962 -6.845 -0.431 1.00 92.75 75 GLN A N 1
ATOM 576 C CA . GLN A 1 75 ? -1.498 -6.794 0.958 1.00 92.75 75 GLN A CA 1
ATOM 577 C C . GLN A 1 75 ? -2.201 -5.724 1.802 1.00 92.75 75 GLN A C 1
ATOM 579 O O . GLN A 1 75 ? -2.079 -5.755 3.028 1.00 92.75 75 GLN A O 1
ATOM 584 N N . ALA A 1 76 ? -2.951 -4.791 1.200 1.00 95.12 76 ALA A N 1
ATOM 585 C CA . ALA A 1 76 ? -3.525 -3.663 1.936 1.00 95.12 76 ALA A CA 1
ATOM 586 C C . ALA A 1 76 ? -4.423 -4.090 3.099 1.00 95.12 76 ALA A C 1
ATOM 588 O O . ALA A 1 76 ? -4.3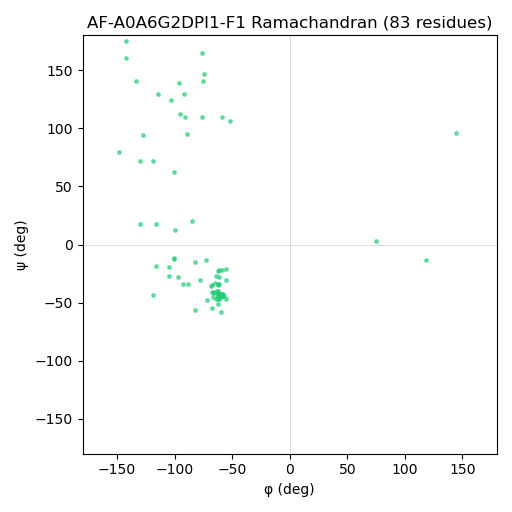26 -3.530 4.190 1.00 95.12 76 ALA A O 1
ATOM 589 N N . TYR A 1 77 ? -5.299 -5.076 2.885 1.00 95.06 77 TYR A N 1
ATOM 590 C CA . TYR A 1 77 ? -6.202 -5.537 3.938 1.00 95.06 77 TYR A CA 1
ATOM 591 C C . TYR A 1 77 ? -5.432 -6.119 5.129 1.00 95.06 77 TYR A C 1
ATOM 593 O O . TYR A 1 77 ? -5.646 -5.688 6.262 1.00 95.06 77 TYR A O 1
ATOM 601 N N . GLU A 1 78 ? -4.510 -7.049 4.876 1.00 94.38 78 GLU A N 1
ATOM 602 C CA . GLU A 1 78 ? -3.731 -7.708 5.929 1.00 94.38 78 GLU A CA 1
ATOM 603 C C . GLU A 1 78 ? -2.853 -6.710 6.692 1.00 94.38 78 GLU A C 1
ATOM 605 O O . GLU A 1 78 ? -2.796 -6.753 7.920 1.00 94.38 78 GLU A O 1
ATOM 610 N N . GLN A 1 79 ? -2.235 -5.754 5.994 1.00 96.31 79 GLN A N 1
ATOM 611 C CA . GLN A 1 79 ? -1.430 -4.702 6.619 1.00 96.31 79 GLN A CA 1
ATOM 612 C C . GLN A 1 79 ? -2.269 -3.760 7.491 1.00 96.31 79 GLN A C 1
ATOM 614 O O . GLN A 1 79 ? -1.835 -3.384 8.581 1.00 96.31 79 GLN A O 1
ATOM 619 N N . LEU A 1 80 ? -3.472 -3.383 7.038 1.00 95.88 80 LEU A N 1
ATOM 620 C CA . LEU A 1 80 ? -4.389 -2.554 7.825 1.00 95.88 80 LEU A CA 1
ATOM 621 C C . LEU A 1 80 ? -4.831 -3.286 9.092 1.00 95.88 80 LEU A C 1
ATOM 623 O O . LEU A 1 80 ? -4.767 -2.707 10.174 1.00 95.88 80 LEU A O 1
ATOM 627 N N . VAL A 1 81 ? -5.235 -4.554 8.975 1.00 94.25 81 VAL A N 1
ATOM 628 C CA . VAL A 1 81 ? -5.635 -5.373 10.129 1.00 94.25 81 VAL A CA 1
ATOM 629 C C . VAL A 1 81 ? -4.467 -5.549 11.097 1.00 94.25 81 VAL A C 1
ATOM 631 O O . VAL A 1 81 ? -4.640 -5.302 12.283 1.00 94.25 81 VAL A O 1
ATOM 634 N N . SER A 1 82 ? -3.274 -5.882 10.598 1.00 95.06 82 SER A N 1
ATOM 635 C CA . SER A 1 82 ? -2.075 -6.065 11.427 1.00 95.06 82 SER A CA 1
ATOM 636 C C . SER A 1 82 ? -1.632 -4.800 12.165 1.00 95.06 82 SER A C 1
ATOM 638 O O . SER A 1 82 ? -0.866 -4.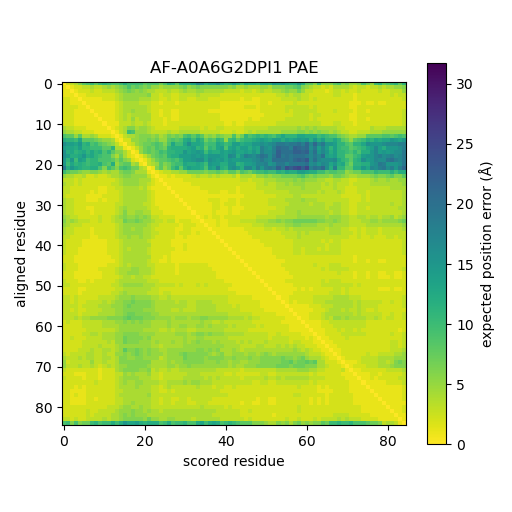908 13.117 1.00 95.06 82 SER A O 1
ATOM 640 N N . TYR A 1 83 ? -2.011 -3.610 11.697 1.00 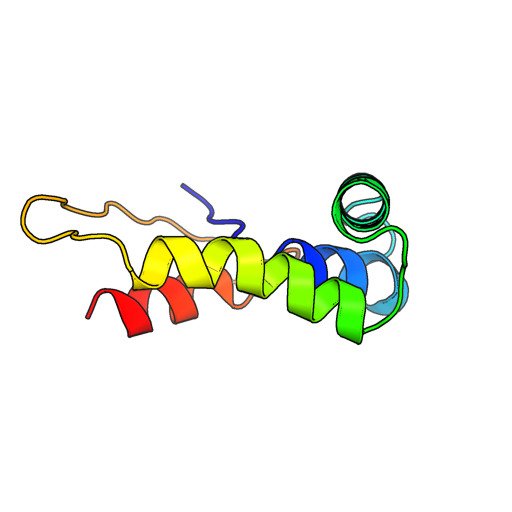94.44 83 TYR A N 1
ATOM 641 C CA . TYR A 1 83 ? -1.685 -2.363 12.387 1.00 94.44 83 TYR A CA 1
ATOM 642 C C . TYR A 1 83 ? -2.789 -1.916 13.354 1.00 94.44 83 TYR A C 1
ATOM 644 O O . TYR A 1 83 ? -2.506 -1.294 14.375 1.00 94.44 83 TYR A O 1
ATOM 652 N N . LEU A 1 84 ? -4.052 -2.184 13.015 1.00 91.94 84 LEU A N 1
ATOM 653 C CA . LEU A 1 84 ? -5.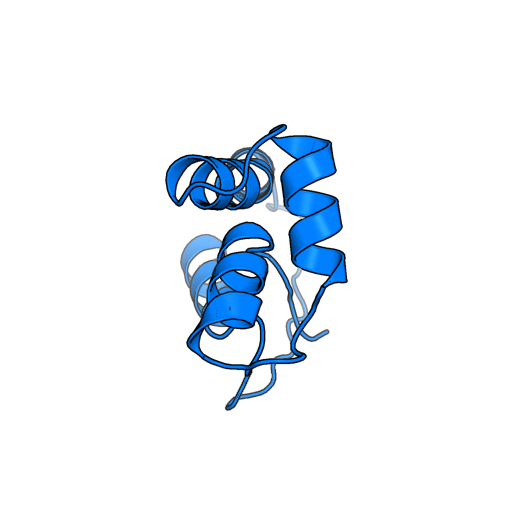209 -1.778 13.815 1.00 91.94 84 LEU A CA 1
ATOM 654 C C . LEU A 1 84 ? -5.512 -2.737 14.980 1.00 91.94 84 LEU A C 1
ATOM 656 O O . LEU A 1 84 ? -6.302 -2.372 15.853 1.00 91.94 84 LEU A O 1
ATOM 660 N N . CYS A 1 85 ? -4.935 -3.942 14.980 1.00 84.50 85 CYS A N 1
ATOM 661 C CA . CYS A 1 85 ? -5.107 -4.992 15.989 1.00 84.50 85 CYS A CA 1
ATOM 662 C C . CYS A 1 85 ? -3.756 -5.405 16.575 1.00 84.50 85 CYS A C 1
ATOM 664 O O . CYS A 1 85 ? -3.705 -5.589 17.811 1.00 84.50 85 CYS A O 1
#

Radius of gyration: 13.45 Å; Cα contacts (8 Å, |Δi|>4): 93; chains: 1; bounding box: 28×25×37 Å